Protein 4IOB (pdb70)

Sequence (161 aa):
LTSLPNRAFFEGRLSRALRDANEHREQLAVLFIDSDRFKEINDRLGHAAGDTVLVNIAMRIRGQLRESDLVARLGGDDEFAVLLAPLASGADALRIADNIIASMQAPIRLSDGSTVSTSLTIGIALYPEHADTPAALLHDADMAMYIAKRQARGSRRLAELN

Solvent-accessible surface area: 8697 Å² total; per-residue (Å²): 192,21,99,37,46,86,116,69,94,3,72,23,93,0,44,140,22,14,168,92,6,86,135,134,200,68,51,0,0,0,0,11,0,17,1,6,141,35,145,58,17,19,104,195,86,27,136,80,13,0,82,40,0,10,70,49,0,5,131,55,0,98,64,72,22,172,164,59,16,11,6,0,69,19,34,45,15,56,0,0,0,5,0,20,87,11,88,43,17,69,57,0,44,147,17,0,56,42,0,34,59,29,3,152,55,70,2,208,22,111,121,68,46,90,14,85,15,45,0,0,0,0,0,0,7,16,69,124,47,5,102,65,37,72,39,0,30,108,31,0,57,63,0,9,115,24,2,50,170,135,50,153,20,34,92,46,54,6,98,155,112

Secondary structure (DSSP, 8-state):
------HHHHHHHHHHHHHHHHHTT-EEEEEEEEETTHHHHHHHH-HHHHHHHHHHHHHHHHTTS-TTSEEEEEETTEEEEEEEEES-HHHHHHHHHHHHHHTTSPEE-TTS-EE---EEEEEEEETTT-SSHHHHHHHHHHHHHHHHHH-SS-EEE----

Foldseek 3Di:
DLPFAEPVVVLVCQQVLLVVCVVPVFKKKKKKKAKAPLVVCCVVPNVVQSVLVQNVLQCLLVVLDDPVKGWYAHDDRMIMIIGPGDRDVVVVQVSLVSSQVSLQDWRQTPVRDTHRIAMQMFMFMPPVQHSHSVRSVVQRVVQSVVCSVVDTNDYGYGDDD

Nearest PDB structures (foldseek):
  4iob-assembly1_A  TM=1.006E+00  e=1.030E-36  Pseudomonas aeruginosa PAO1
  7a7e-assembly1_A  TM=9.948E-01  e=1.402E-30  Pseudomonas aeruginosa PAO1
  6d9m-assembly1_A  TM=9.410E-01  e=6.363E-15  Tequatrovirus T4
  4yme-assembly1_A  TM=9.395E-01  e=5.562E-15  Caulobacter vibrioides CB15
  6zxc-assembly2_D  TM=9.030E-01  e=3.197E-14  Leptospira biflexa serovar Patoc strain 'Patoc 1 (Paris)'

Organism: Pseudomonas aeruginosa (strain ATCC 15692 / DSM 22644 / CIP 104116 / JCM 14847 / LMG 12228 / 1C / PRS 101 / PAO1) (NCBI:txid208964)

Structure (mmCIF, N/CA/C/O backbone):
data_4IOB
#
_entry.id   4IOB
#
_cell.length_a   70.351
_cell.length_b   70.351
_cell.length_c   106.866
_cell.angle_alpha   90.00
_cell.angle_beta   90.00
_cell.angle_gamma   120.00
#
_symmetry.space_group_name_H-M   'P 65 2 2'
#
loop_
_entity.id
_entity.type
_entity.pdbx_description
1 polymer 'Diguanylate cyclase TpbB'
2 non-polymer 'TERTIARY-BUTYL ALCOHOL'
3 non-polymer GLYCEROL
#
loop_
_atom_site.group_PDB
_atom_site.id
_atom_site.type_symbol
_atom_site.label_atom_id
_atom_site.label_alt_id
_atom_site.label_comp_id
_atom_site.label_asym_id
_atom_site.label_entity_id
_atom_site.label_seq_id
_atom_site.pdbx_PDB_ins_code
_atom_site.Cartn_x
_atom_site.Cartn_y
_atom_site.Cartn_z
_atom_site.occupancy
_atom_site.B_iso_or_equiv
_atom_site.auth_seq_id
_atom_site.auth_comp_id
_atom_site.auth_asym_id
_atom_site.auth_atom_id
_atom_site.pdbx_PDB_model_num
ATOM 1 N N . LEU A 1 1 ? -2.968 -37.894 -0.930 1.00 68.33 254 LEU A N 1
ATOM 2 C CA . LEU A 1 1 ? -4.069 -36.890 -0.883 1.00 65.97 254 LEU A CA 1
ATOM 3 C C . LEU A 1 1 ? -4.627 -36.782 0.533 1.00 66.98 254 LEU A C 1
ATOM 4 O O . LEU A 1 1 ? -4.812 -37.791 1.214 1.00 66.10 254 LEU A O 1
ATOM 9 N N . THR A 1 2 ? -4.889 -35.554 0.972 1.00 65.54 255 THR A N 1
ATOM 10 C CA . THR A 1 2 ? -5.417 -35.315 2.311 1.00 64.28 255 THR A CA 1
ATOM 11 C C . THR A 1 2 ? -6.941 -35.402 2.335 1.00 60.83 255 THR A C 1
ATOM 12 O O . THR A 1 2 ? -7.554 -35.417 3.403 1.00 58.84 255 THR A O 1
ATOM 16 N N . SER A 1 3 ? -7.544 -35.457 1.152 1.00 58.27 256 SER A N 1
ATOM 17 C CA . SER A 1 3 ? -8.995 -35.561 1.027 1.00 55.45 256 SER A CA 1
ATOM 18 C C . SER A 1 3 ? -9.690 -34.248 1.375 1.00 54.61 256 SER A C 1
ATOM 19 O O . SER A 1 3 ? -10.913 -34.199 1.507 1.00 57.41 256 SER A O 1
ATOM 22 N N . LEU A 1 4 ? -8.905 -33.186 1.523 1.00 50.44 257 LEU A N 1
ATOM 23 C CA . LEU A 1 4 ? -9.451 -31.867 1.815 1.00 47.29 257 LEU A CA 1
ATOM 24 C C . LEU A 1 4 ? -9.716 -31.098 0.527 1.00 46.17 257 LEU A C 1
ATOM 25 O O . LEU A 1 4 ? -9.003 -31.270 -0.461 1.00 45.75 257 LEU A O 1
ATOM 30 N N . PRO A 1 5 ? -10.750 -30.245 0.534 1.00 43.92 258 PRO A N 1
ATOM 31 C CA . PRO A 1 5 ? -11.055 -29.418 -0.626 1.00 44.21 258 PRO A CA 1
ATOM 32 C C . PRO A 1 5 ? -9.823 -28.639 -1.074 1.00 44.85 258 PRO A C 1
ATOM 33 O O . PRO A 1 5 ? -8.973 -28.299 -0.252 1.00 43.99 258 PRO A O 1
ATOM 37 N N . ASN A 1 6 ? -9.732 -28.363 -2.370 1.00 46.91 259 ASN A N 1
ATOM 38 C CA . ASN A 1 6 ? -8.581 -27.661 -2.926 1.00 47.94 259 ASN A CA 1
ATOM 39 C C . ASN A 1 6 ? -8.753 -26.145 -2.916 1.00 48.16 259 ASN A C 1
ATOM 40 O O . ASN A 1 6 ? -9.727 -25.623 -2.374 1.00 48.83 259 ASN A O 1
ATOM 45 N N . ARG A 1 7 ? -7.800 -25.445 -3.524 1.00 48.09 260 ARG A N 1
ATOM 46 C CA . ARG A 1 7 ? -7.835 -23.987 -3.586 1.00 47.55 260 ARG A CA 1
ATOM 47 C C . ARG A 1 7 ? -9.082 -23.489 -4.310 1.00 47.69 260 ARG A C 1
ATOM 48 O O . ARG A 1 7 ? -9.832 -22.668 -3.782 1.00 46.21 260 ARG A O 1
ATOM 56 N N . ALA A 1 8 ? -9.294 -23.989 -5.524 1.00 48.17 261 ALA A N 1
ATOM 57 C CA . ALA A 1 8 ? -10.441 -23.584 -6.331 1.00 47.88 261 ALA A CA 1
ATOM 58 C C . ALA A 1 8 ? -11.727 -23.606 -5.513 1.00 47.40 261 ALA A C 1
ATOM 59 O O . ALA A 1 8 ? -12.452 -22.613 -5.450 1.00 48.92 261 ALA A O 1
ATOM 61 N N . PHE A 1 9 ? -12.004 -24.745 -4.888 1.00 45.17 262 PHE A N 1
ATOM 62 C CA . PHE A 1 9 ? -13.195 -24.895 -4.064 1.00 43.61 262 PHE A CA 1
ATOM 63 C C . PHE A 1 9 ? -13.243 -23.830 -2.975 1.00 43.97 262 PHE A C 1
ATOM 64 O O . PHE A 1 9 ? -14.290 -23.233 -2.721 1.00 44.85 262 PHE A O 1
ATOM 72 N N . PHE A 1 10 ? -12.102 -23.594 -2.335 1.00 42.82 263 PHE A N 1
ATOM 73 C CA . PHE A 1 10 ? -12.018 -22.624 -1.250 1.00 42.62 263 PHE A CA 1
ATOM 74 C C . PHE A 1 10 ? -12.397 -21.222 -1.716 1.00 43.24 263 PHE A C 1
ATOM 75 O O . PHE A 1 10 ? -13.135 -20.511 -1.034 1.00 45.24 263 PHE A O 1
ATOM 83 N N . GLU A 1 11 ? -11.888 -20.829 -2.879 1.00 44.57 264 GLU A N 1
ATOM 84 C CA . GLU A 1 11 ? -12.163 -19.504 -3.424 1.00 44.33 264 GLU A CA 1
ATOM 85 C C . GLU A 1 11 ? -13.654 -19.304 -3.676 1.00 43.71 264 GLU A C 1
ATOM 86 O O . GLU A 1 11 ? -14.171 -18.195 -3.546 1.00 43.00 264 GLU A O 1
ATOM 92 N N . GLY A 1 12 ? -14.339 -20.384 -4.037 1.00 44.15 265 GLY A N 1
ATOM 93 C CA . GLY A 1 12 ? -15.779 -20.334 -4.268 1.00 42.66 265 GLY A CA 1
ATOM 94 C C . GLY A 1 12 ? -16.542 -20.050 -2.989 1.00 40.78 265 GLY A C 1
ATOM 95 O O . GLY A 1 12 ? -17.307 -19.090 -2.911 1.00 41.72 265 GLY A O 1
ATOM 96 N N . ARG A 1 13 ? -16.329 -20.892 -1.983 1.00 40.72 266 ARG A N 1
ATOM 97 C CA . ARG A 1 13 ? -16.965 -20.718 -0.683 1.00 41.83 266 ARG A CA 1
ATOM 98 C C . ARG A 1 13 ? -16.745 -19.305 -0.152 1.00 41.76 266 ARG A C 1
ATOM 99 O O . ARG A 1 13 ? -17.620 -18.731 0.496 1.00 41.41 266 ARG A O 1
ATOM 107 N N . LEU A 1 14 ? -15.570 -18.752 -0.433 1.00 42.44 267 LEU A N 1
ATOM 108 C CA . LEU A 1 14 ? -15.214 -17.418 0.035 1.00 41.95 267 LEU A CA 1
ATOM 109 C C . LEU A 1 14 ? -16.110 -16.352 -0.588 1.00 43.08 267 LEU A C 1
ATOM 110 O O . LEU A 1 14 ? -16.686 -15.524 0.117 1.00 45.33 267 LEU A O 1
ATOM 115 N N . SER A 1 15 ? -16.223 -16.378 -1.912 1.00 43.67 268 SER A N 1
ATOM 116 C CA . SER A 1 15 ? -17.049 -15.414 -2.629 1.00 43.87 268 SER A CA 1
ATOM 117 C C . SER A 1 15 ? -18.460 -15.358 -2.054 1.00 44.25 268 SER A C 1
ATOM 118 O O . SER A 1 15 ? -18.968 -14.285 -1.731 1.00 45.76 268 SER A O 1
ATOM 121 N N . ARG A 1 16 ? -19.085 -16.524 -1.931 1.00 43.12 269 ARG A N 1
ATOM 122 C CA . ARG A 1 16 ? -20.450 -16.621 -1.427 1.00 42.87 269 ARG A CA 1
ATOM 123 C C . ARG A 1 16 ? -20.550 -16.263 0.053 1.00 44.61 269 ARG A C 1
ATOM 124 O O . ARG A 1 16 ? -21.506 -15.615 0.478 1.00 46.88 269 ARG A O 1
ATOM 132 N N . ALA A 1 17 ? -19.561 -16.685 0.834 1.00 44.68 270 ALA A N 1
ATOM 133 C CA . ALA A 1 17 ? -19.517 -16.346 2.251 1.00 43.13 270 ALA A CA 1
ATOM 134 C C . ALA A 1 17 ? -19.365 -14.839 2.423 1.00 43.33 270 ALA A C 1
ATOM 135 O O . ALA A 1 17 ? -19.917 -14.249 3.352 1.00 41.71 270 ALA A O 1
ATOM 137 N N . LEU A 1 18 ? -18.612 -14.224 1.517 1.00 44.45 271 LEU A N 1
ATOM 138 C CA . LEU A 1 18 ? -18.385 -12.786 1.556 1.00 47.43 271 LEU A CA 1
ATOM 139 C C . LEU A 1 18 ? -19.690 -12.041 1.288 1.00 51.55 271 LEU A C 1
ATOM 140 O O . LEU A 1 18 ? -20.005 -11.058 1.960 1.00 53.41 271 LEU A O 1
ATOM 145 N N . ARG A 1 19 ? -20.444 -12.517 0.301 1.00 53.86 272 ARG A N 1
ATOM 146 C CA . ARG A 1 19 ? -21.762 -11.969 0.007 1.00 55.30 272 ARG A CA 1
ATOM 147 C C . ARG A 1 19 ? -22.666 -12.075 1.227 1.00 54.93 272 ARG A C 1
ATOM 148 O O . ARG A 1 19 ? -23.127 -11.067 1.763 1.00 57.38 272 ARG A O 1
ATOM 156 N N . ASP A 1 20 ? -22.918 -13.306 1.660 1.00 53.83 273 ASP A N 1
ATOM 157 C CA . ASP A 1 20 ? -23.730 -13.551 2.843 1.00 52.76 273 ASP A CA 1
ATOM 158 C C . ASP A 1 20 ? -23.380 -12.560 3.948 1.00 56.12 273 ASP A C 1
ATOM 159 O O . ASP A 1 20 ? -24.264 -11.960 4.561 1.00 58.01 273 ASP A O 1
ATOM 164 N N . ALA A 1 21 ? -22.085 -12.391 4.193 1.00 60.41 274 ALA A N 1
ATOM 165 C CA . ALA A 1 21 ? -21.609 -11.490 5.237 1.00 63.05 274 ALA A CA 1
ATOM 166 C C . ALA A 1 21 ? -22.040 -10.050 4.977 1.00 65.81 274 ALA A C 1
ATOM 167 O O . ALA A 1 21 ? -22.559 -9.379 5.868 1.00 67.79 274 ALA A O 1
ATOM 169 N N . ASN A 1 22 ? -21.820 -9.580 3.753 1.00 67.80 275 ASN A N 1
ATOM 170 C CA . ASN A 1 22 ? -22.190 -8.219 3.383 1.00 70.42 275 ASN A CA 1
ATOM 171 C C . ASN A 1 22 ? -23.700 -8.011 3.409 1.00 72.75 275 ASN A C 1
ATOM 172 O O . ASN A 1 22 ? -24.194 -7.058 4.013 1.00 74.87 275 ASN A O 1
ATOM 177 N N . GLU A 1 23 ? -24.429 -8.907 2.752 1.00 75.09 276 GLU A N 1
ATOM 178 C CA . GLU A 1 23 ? -25.883 -8.831 2.724 1.00 78.45 276 GLU A CA 1
ATOM 179 C C . GLU A 1 23 ? -26.404 -8.623 4.141 1.00 79.73 276 GLU A C 1
ATOM 180 O O . GLU A 1 23 ? -26.923 -7.558 4.475 1.00 83.36 276 GLU A O 1
ATOM 186 N N . HIS A 1 24 ? -26.257 -9.651 4.969 1.00 78.20 277 HIS A N 1
ATOM 187 C CA . HIS A 1 24 ? -26.586 -9.556 6.382 1.00 78.53 277 HIS A CA 1
ATOM 188 C C . HIS A 1 24 ? -25.364 -9.064 7.099 1.00 78.92 277 HIS A C 1
ATOM 189 O O . HIS A 1 24 ? -24.248 -9.471 6.775 1.00 84.65 277 HIS A O 1
ATOM 196 N N . ARG A 1 25 ? -25.547 -8.179 8.073 1.00 77.39 278 ARG A N 1
ATOM 197 C CA . ARG A 1 25 ? -24.409 -7.610 8.791 1.00 76.78 278 ARG A CA 1
ATOM 198 C C . ARG A 1 25 ? -23.658 -8.658 9.605 1.00 76.19 278 ARG A C 1
ATOM 199 O O . ARG A 1 25 ? -24.077 -9.028 10.702 1.00 80.51 278 ARG A O 1
ATOM 207 N N . GLU A 1 26 ? -22.543 -9.129 9.055 1.00 70.03 279 GLU A N 1
ATOM 208 C CA . GLU A 1 26 ? -21.760 -10.186 9.680 1.00 63.64 279 GLU A CA 1
ATOM 209 C C . GLU A 1 26 ? -20.281 -10.004 9.357 1.00 56.90 279 GLU A C 1
ATOM 210 O O . GLU A 1 26 ? -19.916 -9.170 8.528 1.00 53.17 279 GLU A O 1
ATOM 216 N N . GLN A 1 27 ? -19.432 -10.790 10.011 1.00 52.34 280 GLN A N 1
ATOM 217 C CA . GLN A 1 27 ? -18.001 -10.757 9.738 1.00 50.39 280 GLN A CA 1
ATOM 218 C C . GLN A 1 27 ? -17.474 -12.142 9.386 1.00 48.93 280 GLN A C 1
ATOM 219 O O . GLN A 1 27 ? -17.978 -13.153 9.876 1.00 49.94 280 GLN A O 1
ATOM 225 N N . LEU A 1 28 ? -16.461 -12.182 8.528 1.00 45.12 281 LEU A N 1
ATOM 226 C CA . LEU A 1 28 ? -15.816 -13.437 8.168 1.00 41.69 281 LEU A CA 1
ATOM 227 C C . LEU A 1 28 ? -14.305 -13.259 8.164 1.00 39.01 281 LEU A C 1
ATOM 228 O O . LEU A 1 28 ? -13.802 -12.154 7.960 1.00 39.39 281 LEU A O 1
ATOM 233 N N . ALA A 1 29 ? -13.583 -14.349 8.396 1.00 35.92 282 ALA A N 1
ATOM 234 C CA . ALA A 1 29 ? -12.131 -14.295 8.450 1.00 34.49 282 ALA A CA 1
ATOM 235 C C . ALA A 1 29 ? -11.493 -15.373 7.584 1.00 34.05 282 ALA A C 1
ATOM 236 O O . ALA A 1 29 ? -12.053 -16.454 7.398 1.00 35.63 282 ALA A O 1
ATOM 238 N N . VAL A 1 30 ? -10.318 -15.062 7.050 1.00 31.87 283 VAL A N 1
ATOM 239 C CA . VAL A 1 30 ? -9.527 -16.031 6.313 1.00 31.15 283 VAL A CA 1
ATOM 240 C C . VAL A 1 30 ? -8.203 -16.235 7.033 1.00 30.82 283 VAL A C 1
ATOM 241 O O . VAL A 1 30 ? -7.441 -15.287 7.234 1.00 31.42 283 VAL A O 1
ATOM 245 N N . LEU A 1 31 ? -7.941 -17.474 7.433 1.00 30.07 284 LEU A N 1
ATOM 246 C CA . LEU A 1 31 ? -6.698 -17.816 8.107 1.00 30.45 284 LEU A CA 1
ATOM 247 C C . LEU A 1 31 ? -5.797 -18.621 7.183 1.00 30.25 284 LEU A C 1
ATOM 248 O O . LEU A 1 31 ? -6.249 -19.545 6.508 1.00 31.90 284 LEU A O 1
ATOM 253 N N . PHE A 1 32 ? -4.520 -18.261 7.161 1.00 29.31 285 PHE A N 1
ATOM 254 C CA . PHE A 1 32 ? -3.512 -18.999 6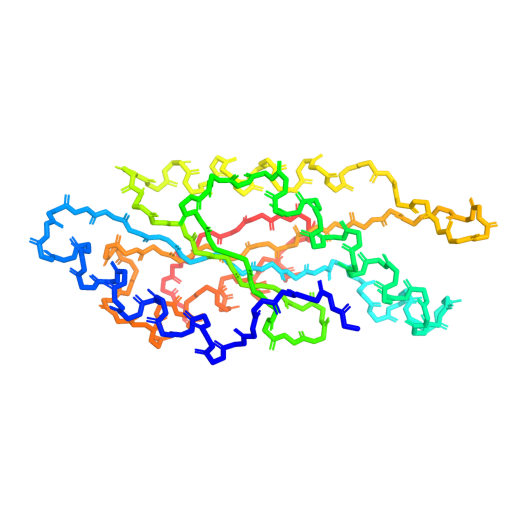.415 1.00 29.34 285 PHE A CA 1
ATOM 255 C C . PHE A 1 32 ? -2.595 -19.725 7.382 1.00 30.82 285 PHE A C 1
ATOM 256 O O . PHE A 1 32 ? -2.043 -19.112 8.296 1.00 30.01 285 PHE A O 1
ATOM 264 N N . ILE A 1 33 ? -2.415 -21.023 7.177 1.00 31.92 286 ILE A N 1
ATOM 265 C CA . ILE A 1 33 ? -1.572 -21.805 8.069 1.00 33.51 286 ILE A CA 1
ATOM 266 C C . ILE A 1 33 ? -0.380 -22.394 7.322 1.00 34.05 286 ILE A C 1
ATOM 267 O O . ILE A 1 33 ? -0.547 -23.088 6.320 1.00 34.06 286 ILE A O 1
ATOM 272 N N . ASP A 1 34 ? 0.824 -22.107 7.805 1.00 36.62 287 ASP A N 1
ATOM 273 C CA . ASP A 1 34 ? 2.027 -22.674 7.211 1.00 40.18 287 ASP A CA 1
ATOM 274 C C . ASP A 1 34 ? 2.761 -23.531 8.233 1.00 41.67 287 ASP A C 1
ATOM 275 O O . ASP A 1 34 ? 3.231 -23.026 9.253 1.00 41.96 287 ASP A O 1
ATOM 280 N N . SER A 1 35 ? 2.851 -24.829 7.966 1.00 44.76 288 SER A N 1
ATOM 281 C CA . SER A 1 35 ? 3.600 -25.720 8.841 1.00 48.48 288 SER A CA 1
ATOM 282 C C . SER A 1 35 ? 5.027 -25.206 8.990 1.00 51.33 288 SER A C 1
ATOM 283 O O . SER A 1 35 ? 5.683 -24.879 8.001 1.00 52.74 288 SER A O 1
ATOM 286 N N . ASP A 1 36 ? 5.503 -25.134 10.228 1.00 54.12 289 ASP A N 1
ATOM 287 C CA . ASP A 1 36 ? 6.838 -24.612 10.504 1.00 56.87 289 ASP A CA 1
ATOM 288 C C . ASP A 1 36 ? 7.941 -25.587 10.100 1.00 59.75 289 ASP A C 1
ATOM 289 O O . ASP A 1 36 ? 7.835 -26.792 10.332 1.00 56.99 289 ASP A O 1
ATOM 294 N N . ARG A 1 37 ? 9.000 -25.054 9.496 1.00 61.29 290 ARG A N 1
ATOM 295 C CA . ARG A 1 37 ? 10.172 -25.853 9.146 1.00 62.26 290 ARG A CA 1
ATOM 296 C C . ARG A 1 37 ? 9.788 -27.127 8.400 1.00 61.06 290 ARG A C 1
ATOM 297 O O . ARG A 1 37 ? 10.199 -28.223 8.783 1.00 60.56 290 ARG A O 1
ATOM 305 N N . PHE A 1 38 ? 9.005 -26.984 7.338 1.00 59.25 291 PHE A N 1
ATOM 306 C CA . PHE A 1 38 ? 8.548 -28.138 6.573 1.00 57.05 291 PHE A CA 1
ATOM 307 C C . PHE A 1 38 ? 9.663 -28.737 5.718 1.00 58.26 291 PHE A C 1
ATOM 308 O O . PHE A 1 38 ? 9.822 -29.956 5.657 1.00 55.25 291 PHE A O 1
ATOM 316 N N . LYS A 1 39 ? 10.434 -27.873 5.065 1.00 61.46 292 LYS A N 1
ATOM 317 C CA . LYS A 1 39 ? 11.506 -28.318 4.179 1.00 61.51 292 LYS A CA 1
ATOM 318 C C . LYS A 1 39 ? 12.527 -29.195 4.900 1.00 60.41 292 LYS A C 1
ATOM 319 O O . LYS A 1 39 ? 12.869 -30.279 4.428 1.00 60.07 292 LYS A O 1
ATOM 325 N N . GLU A 1 40 ? 13.017 -28.718 6.041 1.00 60.18 293 GLU A N 1
ATOM 326 C CA . GLU A 1 40 ? 14.006 -29.462 6.813 1.00 61.65 293 GLU A CA 1
ATOM 327 C C . GLU A 1 40 ? 13.510 -30.868 7.134 1.00 63.05 293 GLU A C 1
ATOM 328 O O . GLU A 1 40 ? 14.272 -31.833 7.080 1.00 67.72 293 GLU A O 1
ATOM 334 N N . ILE A 1 41 ? 12.228 -30.975 7.469 1.00 62.69 294 ILE A N 1
ATOM 335 C CA . ILE A 1 41 ? 11.627 -32.265 7.788 1.00 62.24 294 ILE A CA 1
ATOM 336 C C . ILE A 1 41 ? 11.706 -33.210 6.594 1.00 61.39 294 ILE A C 1
ATOM 337 O O . ILE A 1 41 ? 12.035 -34.387 6.742 1.00 60.93 294 ILE A O 1
ATOM 342 N N . ASN A 1 42 ? 11.401 -32.687 5.410 1.00 59.84 295 ASN A N 1
ATOM 343 C CA . ASN A 1 42 ? 11.479 -33.472 4.184 1.00 60.58 295 ASN A CA 1
ATOM 344 C C . ASN A 1 42 ? 12.893 -33.976 3.919 1.00 62.21 295 ASN A C 1
ATOM 345 O O . ASN A 1 42 ? 13.107 -35.170 3.705 1.00 63.29 295 ASN A O 1
ATOM 350 N N . ASP A 1 43 ? 13.854 -33.059 3.935 1.00 61.23 296 ASP A N 1
ATOM 351 C CA . ASP A 1 43 ? 15.251 -33.405 3.703 1.00 59.41 296 ASP A CA 1
ATOM 352 C C . ASP A 1 43 ? 15.732 -34.485 4.666 1.00 59.76 296 ASP A C 1
ATOM 353 O O . ASP A 1 43 ? 16.349 -35.468 4.256 1.00 62.94 296 ASP A O 1
ATOM 358 N N . ARG A 1 44 ? 15.441 -34.297 5.949 1.00 57.51 297 ARG A N 1
ATOM 359 C CA . ARG A 1 44 ? 15.945 -35.186 6.990 1.00 56.92 297 ARG A CA 1
ATOM 360 C C . ARG A 1 44 ? 15.157 -36.489 7.098 1.00 58.45 297 ARG A C 1
ATOM 361 O O . ARG A 1 44 ? 15.717 -37.531 7.439 1.00 60.40 297 ARG A O 1
ATOM 369 N N . LEU A 1 45 ? 13.862 -36.432 6.807 1.00 58.25 298 LEU A N 1
ATOM 370 C CA . LEU A 1 45 ? 12.999 -37.597 6.970 1.00 53.98 298 LEU A CA 1
ATOM 371 C C . LEU A 1 45 ? 12.416 -38.086 5.648 1.00 52.49 298 LEU A C 1
ATOM 372 O O . LEU A 1 45 ? 11.947 -39.219 5.551 1.00 53.75 298 LEU A O 1
ATOM 377 N N . GLY A 1 46 ? 12.446 -37.229 4.634 1.00 51.38 299 GLY A N 1
ATOM 378 C CA . GLY A 1 46 ? 11.906 -37.580 3.326 1.00 53.29 299 GLY A CA 1
ATOM 379 C C . GLY A 1 46 ? 10.486 -37.084 3.137 1.00 53.48 299 GLY A C 1
ATOM 380 O O . GLY A 1 46 ? 9.828 -36.675 4.094 1.00 54.60 299 GLY A O 1
ATOM 381 N N . HIS A 1 47 ? 10.011 -37.124 1.897 1.00 53.12 300 HIS A N 1
ATOM 382 C CA . HIS A 1 47 ? 8.677 -36.632 1.569 1.00 53.40 300 HIS A CA 1
ATOM 383 C C . HIS A 1 47 ? 7.591 -37.509 2.122 1.00 52.25 300 HIS A C 1
ATOM 384 O O . HIS A 1 47 ? 6.510 -37.028 2.464 1.00 52.58 300 HIS A O 1
ATOM 391 N N . ALA A 1 48 ? 7.864 -38.806 2.216 1.00 51.29 301 ALA A N 1
ATOM 392 C CA . ALA A 1 48 ? 6.900 -39.748 2.773 1.00 48.93 301 ALA A CA 1
ATOM 393 C C . ALA A 1 48 ? 6.480 -39.319 4.175 1.00 48.59 301 ALA A C 1
ATOM 394 O O . ALA A 1 48 ? 5.299 -39.360 4.521 1.00 47.45 301 ALA A O 1
ATOM 396 N N . ALA A 1 49 ? 7.457 -38.908 4.977 1.00 47.96 302 ALA A N 1
ATOM 397 C CA . ALA A 1 49 ? 7.194 -38.446 6.333 1.00 45.36 302 ALA A CA 1
ATOM 398 C C . ALA A 1 49 ? 6.471 -37.106 6.309 1.00 44.27 302 ALA A C 1
ATOM 399 O O . ALA A 1 49 ? 5.583 -36.853 7.123 1.00 46.84 302 ALA A O 1
ATOM 401 N N . GLY A 1 50 ? 6.858 -36.248 5.371 1.00 42.45 303 GLY A N 1
ATOM 402 C CA . GLY A 1 50 ? 6.219 -34.947 5.217 1.00 41.26 303 GLY A CA 1
ATOM 403 C C . GLY A 1 50 ? 4.721 -35.086 5.034 1.00 40.49 303 GLY A C 1
ATOM 404 O O . GLY A 1 50 ? 3.940 -34.350 5.637 1.00 40.35 303 GLY A O 1
ATOM 405 N N . ASP A 1 51 ? 4.320 -36.038 4.197 1.00 38.20 304 ASP A N 1
ATOM 406 C CA . ASP A 1 51 ? 2.908 -36.305 3.961 1.00 38.21 304 ASP A CA 1
ATOM 407 C C . ASP A 1 51 ? 2.209 -36.694 5.258 1.00 36.79 304 ASP A C 1
ATOM 408 O O . ASP A 1 51 ? 1.220 -36.074 5.650 1.00 36.93 304 ASP A O 1
ATOM 413 N N . THR A 1 52 ? 2.729 -37.722 5.921 1.00 33.26 305 THR A N 1
ATOM 414 C CA . THR A 1 52 ? 2.159 -38.176 7.181 1.00 32.80 305 THR A CA 1
ATOM 415 C C . THR A 1 52 ? 1.928 -36.997 8.120 1.00 33.83 305 THR A C 1
ATOM 416 O O . THR A 1 52 ? 0.960 -36.976 8.879 1.00 36.12 305 THR A O 1
ATOM 420 N N . VAL A 1 53 ? 2.822 -36.015 8.060 1.00 32.96 306 VAL A N 1
ATOM 421 C CA . VAL A 1 53 ? 2.701 -34.824 8.892 1.00 33.71 306 VAL A CA 1
ATOM 422 C C . VAL A 1 53 ? 1.562 -33.932 8.410 1.00 34.50 306 VAL A C 1
ATOM 423 O O . VAL A 1 53 ? 0.762 -33.448 9.210 1.00 36.97 306 VAL A O 1
ATOM 427 N N . LEU A 1 54 ? 1.492 -33.718 7.099 1.00 32.67 307 LEU A N 1
ATOM 428 C CA . LEU A 1 54 ? 0.416 -32.925 6.516 1.00 31.80 307 LEU A CA 1
ATOM 429 C C . LEU A 1 54 ? -0.942 -33.514 6.878 1.00 31.00 307 LEU A C 1
ATOM 430 O O . LEU A 1 54 ? -1.831 -32.805 7.349 1.00 30.43 307 LEU A O 1
ATOM 435 N N . VAL A 1 55 ? -1.095 -34.815 6.656 1.00 31.16 308 VAL A N 1
ATOM 436 C CA . VAL A 1 55 ? -2.332 -35.507 6.991 1.00 31.35 308 VAL A CA 1
ATOM 437 C C . VAL A 1 55 ? -2.709 -35.240 8.443 1.00 31.19 308 VAL A C 1
ATOM 438 O O . VAL A 1 55 ? -3.823 -34.804 8.736 1.00 30.35 308 VAL A O 1
ATOM 442 N N . ASN A 1 56 ? -1.773 -35.502 9.349 1.00 31.35 309 ASN A N 1
ATOM 443 C CA . ASN A 1 56 ? -1.999 -35.267 10.771 1.00 31.39 309 ASN A CA 1
ATOM 444 C C . ASN A 1 56 ? -2.382 -33.819 11.059 1.00 30.67 309 ASN A C 1
ATOM 445 O O . ASN A 1 56 ? -3.284 -33.553 11.855 1.00 29.90 309 ASN A O 1
ATOM 450 N N . ILE A 1 57 ? -1.695 -32.887 10.406 1.00 29.68 310 ILE A N 1
ATOM 451 C CA . ILE A 1 57 ? -1.993 -31.469 10.562 1.00 29.47 310 ILE A CA 1
ATOM 452 C C . ILE A 1 57 ? -3.406 -31.154 10.082 1.00 29.95 310 ILE A C 1
ATOM 453 O O . ILE A 1 57 ? -4.115 -30.354 10.691 1.00 29.61 310 ILE A O 1
ATOM 458 N N . ALA A 1 58 ? -3.807 -31.789 8.985 1.00 30.66 311 ALA A N 1
ATOM 459 C CA . ALA A 1 58 ? -5.141 -31.591 8.430 1.00 31.15 311 ALA A CA 1
ATOM 460 C C . ALA A 1 58 ? -6.217 -31.952 9.448 1.00 31.77 311 ALA A C 1
ATOM 461 O O . ALA A 1 58 ? -7.194 -31.222 9.617 1.00 31.66 311 ALA A O 1
ATOM 463 N N . MET A 1 59 ? -6.031 -33.080 10.125 1.00 33.37 312 MET A N 1
ATOM 464 C CA . MET A 1 59 ? -6.979 -33.528 11.138 1.00 35.05 312 MET A CA 1
ATOM 465 C C . MET A 1 59 ? -6.979 -32.597 12.345 1.00 35.50 312 MET A C 1
ATOM 466 O O . MET A 1 59 ? -8.033 -32.272 12.889 1.00 36.11 312 MET A O 1
ATOM 471 N N . ARG A 1 60 ? -5.791 -32.168 12.758 1.00 35.16 313 ARG A N 1
ATOM 472 C CA . ARG A 1 60 ? -5.662 -31.292 13.917 1.00 35.81 313 ARG A CA 1
ATOM 473 C C . ARG A 1 60 ? -6.299 -29.929 13.670 1.00 36.87 313 ARG A C 1
ATOM 474 O O . ARG A 1 60 ? -6.754 -29.269 14.604 1.00 37.24 313 ARG A O 1
ATOM 482 N N . ILE A 1 61 ? -6.330 -29.510 12.409 1.00 37.13 314 ILE A N 1
ATOM 483 C CA . ILE A 1 61 ? -6.972 -28.254 12.045 1.00 37.86 314 ILE A CA 1
ATOM 484 C C . ILE A 1 61 ? -8.488 -28.421 12.022 1.00 39.00 314 ILE A C 1
ATOM 485 O O . ILE A 1 61 ? -9.220 -27.625 12.609 1.00 39.23 314 ILE A O 1
ATOM 490 N N . ARG A 1 62 ? -8.950 -29.467 11.345 1.00 39.36 315 ARG A N 1
ATOM 491 C CA . ARG A 1 62 ? -10.377 -29.740 11.231 1.00 40.39 315 ARG A CA 1
ATOM 492 C C . ARG A 1 62 ? -11.010 -29.997 12.594 1.00 41.27 315 ARG A C 1
ATOM 493 O O . ARG A 1 62 ? -12.123 -29.546 12.866 1.00 43.00 315 ARG A O 1
ATOM 501 N N . GLY A 1 63 ? -10.296 -30.724 13.446 1.00 4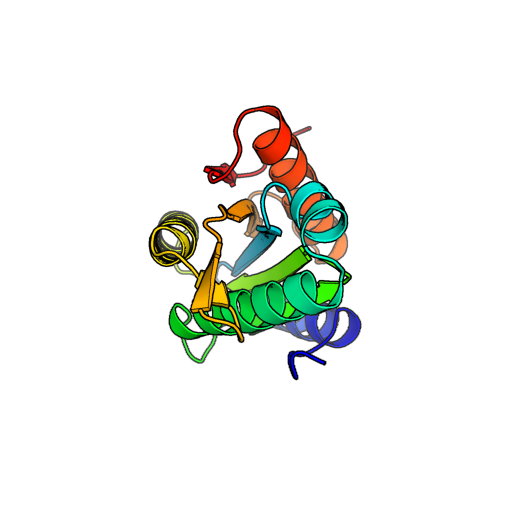1.13 316 GLY A N 1
ATOM 502 C CA . GLY A 1 63 ? -10.809 -31.077 14.764 1.00 40.63 316 GLY A CA 1
ATOM 503 C C . GLY A 1 63 ? -10.923 -29.885 15.693 1.00 41.41 316 GLY A C 1
ATOM 504 O O . GLY A 1 63 ? -11.246 -30.034 16.872 1.00 40.68 316 GLY A O 1
ATOM 505 N N . GLN A 1 64 ? -10.660 -28.697 15.160 1.00 40.45 317 GLN A N 1
ATOM 506 C CA . GLN A 1 64 ? -10.694 -27.483 15.963 1.00 39.14 317 GLN A CA 1
ATOM 507 C C . GLN A 1 64 ? -11.629 -26.453 15.341 1.00 39.51 317 GLN A C 1
ATOM 508 O O . GLN A 1 64 ? -11.625 -25.285 15.729 1.00 39.97 317 GLN A O 1
ATOM 514 N N . LEU A 1 65 ? -12.431 -26.892 14.377 1.00 40.67 318 LEU A N 1
ATOM 515 C CA . LEU A 1 65 ? -13.311 -25.988 13.645 1.00 43.57 318 LEU A CA 1
ATOM 516 C C . LEU A 1 65 ? -14.786 -26.323 13.837 1.00 47.21 318 LEU A C 1
ATOM 517 O O . LEU A 1 65 ? -15.143 -27.457 14.157 1.00 49.73 318 LEU A O 1
ATOM 522 N N . ARG A 1 66 ? -15.637 -25.323 13.635 1.0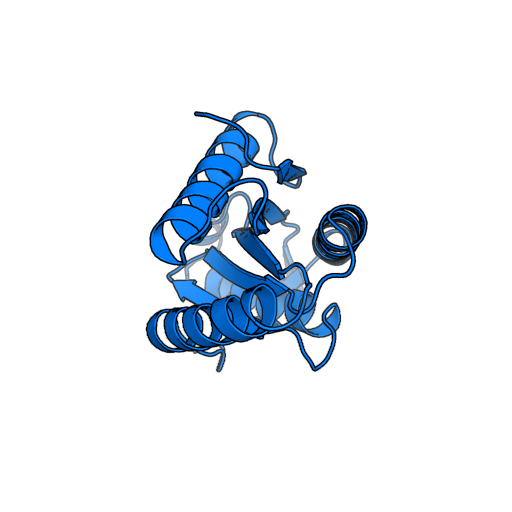0 48.41 319 ARG A N 1
ATOM 523 C CA . ARG A 1 66 ? -17.078 -25.521 13.659 1.00 49.47 319 ARG A CA 1
ATOM 524 C C . ARG A 1 66 ? -17.526 -26.061 12.307 1.00 50.16 319 ARG A C 1
ATOM 525 O O . ARG A 1 66 ? -16.981 -25.684 11.270 1.00 52.49 319 ARG A O 1
ATOM 533 N N . GLU A 1 67 ? -18.517 -26.945 12.320 1.00 50.64 320 GLU A N 1
ATOM 534 C CA . GLU A 1 67 ? -19.003 -27.561 11.090 1.00 51.00 320 GLU A CA 1
ATOM 535 C C . GLU A 1 67 ? -19.291 -26.523 10.008 1.00 47.56 320 GLU A C 1
ATOM 536 O O . GLU A 1 67 ? -19.411 -26.859 8.830 1.00 46.39 320 GLU A O 1
ATOM 542 N N . SER A 1 68 ? -19.395 -25.262 10.415 1.00 45.56 321 SER A N 1
ATOM 543 C CA . SER A 1 68 ? -19.653 -24.171 9.481 1.00 43.66 321 SER A CA 1
ATOM 544 C C . SER A 1 68 ? -18.364 -23.692 8.819 1.00 41.43 321 SER A C 1
ATOM 545 O O . SER A 1 68 ? -18.388 -23.128 7.725 1.00 39.66 321 SER A O 1
ATOM 548 N N . ASP A 1 69 ? -17.242 -23.919 9.494 1.00 40.29 322 ASP A N 1
ATOM 549 C CA . ASP A 1 69 ? -15.942 -23.489 8.996 1.00 38.63 322 ASP A CA 1
ATOM 550 C C . ASP A 1 69 ? -15.446 -24.404 7.881 1.00 38.03 322 ASP A C 1
ATOM 551 O O . ASP A 1 69 ? -15.954 -25.510 7.704 1.00 37.31 322 ASP A O 1
ATOM 556 N N . LEU A 1 70 ? -14.453 -23.937 7.131 1.00 38.43 323 LEU A N 1
ATOM 557 C CA . LEU A 1 70 ? -13.935 -24.692 5.997 1.00 37.90 323 LEU A CA 1
ATOM 558 C C . LEU A 1 70 ? -12.415 -24.816 6.044 1.00 38.51 323 LEU A C 1
ATOM 559 O O . LEU A 1 70 ? -11.712 -23.855 6.360 1.00 37.26 323 LEU A O 1
ATOM 564 N N . VAL A 1 71 ? -11.915 -26.006 5.725 1.00 38.82 324 VAL A N 1
ATOM 565 C CA . VAL A 1 71 ? -10.479 -26.252 5.675 1.00 38.37 324 VAL A CA 1
ATOM 566 C C . VAL A 1 71 ? -10.083 -26.827 4.321 1.00 39.55 324 VAL A C 1
ATOM 567 O O . VAL A 1 71 ? -10.620 -27.846 3.888 1.00 42.44 324 VAL A O 1
ATOM 571 N N . ALA A 1 72 ? -9.142 -26.167 3.654 1.00 39.76 325 ALA A N 1
ATOM 572 C CA . ALA A 1 72 ? -8.665 -26.619 2.353 1.00 40.61 325 ALA A CA 1
ATOM 573 C C . ALA A 1 72 ? -7.155 -26.451 2.247 1.00 42.32 325 ALA A C 1
ATOM 574 O O . ALA A 1 72 ? -6.570 -25.598 2.914 1.00 43.88 325 ALA A O 1
ATOM 576 N N . ARG A 1 73 ? -6.526 -27.269 1.409 1.00 43.67 326 ARG A N 1
ATOM 577 C CA . ARG A 1 73 ? -5.083 -27.189 1.218 1.00 46.37 326 ARG A CA 1
ATOM 578 C C . ARG A 1 73 ? -4.732 -26.342 0.000 1.00 45.65 326 ARG A C 1
ATOM 579 O O . ARG A 1 73 ? -5.028 -26.716 -1.135 1.00 44.54 326 ARG A O 1
ATOM 587 N N . LEU A 1 74 ? -4.104 -25.196 0.246 1.00 45.76 327 LEU A N 1
ATOM 588 C CA . LEU A 1 74 ? -3.667 -24.315 -0.830 1.00 44.56 327 LEU A CA 1
ATOM 589 C C . LEU A 1 74 ? -2.573 -24.979 -1.654 1.00 42.60 327 LEU A C 1
ATOM 590 O O . LEU A 1 74 ? -2.326 -24.599 -2.798 1.00 44.39 327 LEU A O 1
ATOM 595 N N . GLY A 1 75 ? -1.921 -25.974 -1.062 1.00 39.63 328 GLY A N 1
ATOM 596 C CA . GLY A 1 75 ? -0.857 -26.702 -1.740 1.00 39.31 328 GLY A CA 1
ATOM 597 C C . GLY A 1 75 ? 0.370 -26.893 -0.870 1.00 39.54 328 GLY A C 1
ATOM 598 O O . GLY A 1 75 ? 0.660 -26.075 0.003 1.00 40.01 328 GLY A O 1
ATOM 599 N N . GLY A 1 76 ? 1.089 -27.984 -1.108 1.00 40.27 329 GLY A N 1
ATOM 600 C CA . GLY 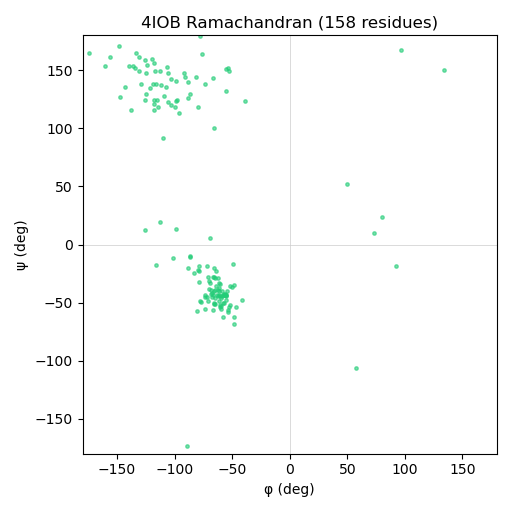A 1 76 ? 2.326 -28.262 -0.392 1.00 39.79 329 GLY A CA 1
ATOM 601 C C . GLY A 1 76 ? 2.178 -28.322 1.116 1.00 41.34 329 GLY A C 1
ATOM 602 O O . GLY A 1 76 ? 1.628 -29.279 1.659 1.00 44.85 329 GLY A O 1
ATOM 603 N N . ASP A 1 77 ? 2.667 -27.288 1.792 1.00 42.26 330 ASP A N 1
ATOM 604 C CA A ASP A 1 77 ? 2.675 -27.258 3.250 0.60 42.22 330 ASP A CA 1
ATOM 605 C CA B ASP A 1 77 ? 2.673 -27.258 3.250 0.40 41.86 330 ASP A CA 1
ATOM 606 C C . ASP A 1 77 ? 1.664 -26.262 3.813 1.00 42.31 330 ASP A C 1
ATOM 607 O O . ASP A 1 77 ? 1.512 -26.142 5.028 1.00 42.96 330 ASP A O 1
ATOM 616 N N . GLU A 1 78 ? 0.972 -25.552 2.929 1.00 41.15 331 GLU A N 1
ATOM 617 C CA . GLU A 1 78 ? 0.055 -24.500 3.362 1.00 41.19 331 GLU A CA 1
ATOM 618 C C . GLU A 1 78 ? -1.420 -24.893 3.313 1.00 39.84 331 GLU A C 1
ATOM 619 O O . GLU A 1 78 ? -1.860 -25.599 2.405 1.00 39.64 331 GLU A O 1
ATOM 625 N N . PHE A 1 79 ? -2.173 -24.423 4.303 1.00 37.74 332 PHE A N 1
ATOM 626 C CA . PHE A 1 79 ? -3.611 -24.656 4.369 1.00 35.61 332 PHE A CA 1
ATOM 627 C C . PHE A 1 79 ? -4.359 -23.330 4.453 1.00 35.97 332 PHE A C 1
ATOM 628 O O . PHE A 1 79 ? -3.814 -22.329 4.919 1.00 37.60 332 PHE A O 1
ATOM 636 N N . ALA A 1 80 ? -5.608 -23.331 4.001 1.00 35.45 333 ALA A N 1
ATOM 637 C CA . ALA A 1 80 ? -6.455 -22.146 4.080 1.00 34.46 333 ALA A CA 1
ATOM 638 C C . ALA A 1 80 ? -7.755 -22.473 4.804 1.00 34.04 333 ALA A C 1
ATOM 639 O O . ALA A 1 80 ? -8.434 -23.443 4.469 1.00 33.37 333 ALA A O 1
ATOM 641 N N . VAL A 1 81 ? -8.097 -21.659 5.797 1.00 33.58 334 VAL A N 1
ATOM 642 C CA . VAL A 1 81 ? -9.293 -21.896 6.597 1.00 33.28 334 VAL A CA 1
ATOM 643 C C . VAL A 1 81 ? -10.290 -20.748 6.483 1.00 33.63 334 VAL A C 1
ATOM 644 O O . VAL A 1 81 ? -9.909 -19.577 6.499 1.00 34.31 334 VAL A O 1
ATOM 648 N N . LEU A 1 82 ? -11.568 -21.093 6.369 1.00 33.79 335 LEU A N 1
ATOM 649 C CA . LEU A 1 82 ? -12.634 -20.099 6.320 1.00 33.71 335 LEU A CA 1
ATOM 650 C C . LEU A 1 82 ? -13.419 -20.053 7.623 1.00 32.28 335 LEU A C 1
ATOM 651 O O . LEU A 1 82 ? -13.977 -21.059 8.059 1.00 31.45 335 LEU A O 1
ATOM 656 N N . LEU A 1 83 ? -13.458 -18.877 8.241 1.00 32.83 336 LEU A N 1
ATOM 657 C CA . LEU A 1 83 ? -14.229 -18.684 9.461 1.00 34.67 336 LEU A CA 1
ATOM 658 C C . LEU A 1 83 ? -15.435 -17.789 9.198 1.00 36.94 336 LE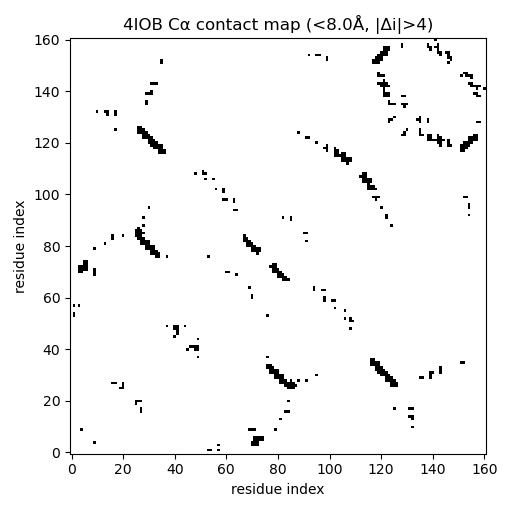U A C 1
ATOM 659 O O . LEU A 1 83 ? -15.346 -16.564 9.288 1.00 36.69 336 LEU A O 1
ATOM 664 N N . ALA A 1 84 ? -16.561 -18.412 8.866 1.00 38.86 337 ALA A N 1
ATOM 665 C CA . ALA A 1 84 ? -17.791 -17.683 8.588 1.00 41.48 337 ALA A CA 1
ATOM 666 C C . ALA A 1 84 ? -19.005 -18.445 9.105 1.00 44.85 337 ALA A C 1
ATOM 667 O O . ALA A 1 84 ? -19.107 -19.659 8.923 1.00 46.34 337 ALA A O 1
ATOM 669 N N . PRO A 1 85 ? -19.932 -17.729 9.758 1.00 47.02 338 PRO A N 1
ATOM 670 C CA . PRO A 1 85 ? -19.797 -16.301 9.994 1.00 47.06 338 PRO A CA 1
ATOM 671 C C . PRO A 1 85 ? -19.107 -16.012 11.323 1.00 46.55 338 PRO A C 1
ATOM 672 O O . PRO A 1 85 ? -19.302 -16.745 12.293 1.00 46.31 338 PRO A O 1
ATOM 676 N N . LEU A 1 86 ? -18.303 -14.954 11.359 1.00 46.38 339 LEU A N 1
ATOM 677 C CA . LEU A 1 86 ? -17.634 -14.542 12.589 1.00 44.56 339 LEU A CA 1
ATOM 678 C C . LEU A 1 86 ? -18.376 -13.394 13.262 1.00 42.98 339 LEU A C 1
ATOM 679 O O . LEU A 1 86 ? -18.877 -12.489 12.594 1.00 42.84 339 LEU A O 1
ATOM 684 N N . ALA A 1 87 ? -18.441 -13.437 14.588 1.00 42.94 340 ALA A N 1
ATOM 685 C CA . ALA A 1 87 ? -19.093 -12.387 15.359 1.00 42.19 340 ALA A CA 1
ATOM 686 C C . ALA A 1 87 ? -18.108 -11.272 15.687 1.00 41.30 340 ALA A C 1
ATOM 687 O O . ALA A 1 87 ? -18.506 -10.150 15.999 1.00 40.96 340 ALA A O 1
ATOM 689 N N . SER A 1 88 ? -16.819 -11.590 15.615 1.00 42.17 341 SER A N 1
ATOM 690 C CA . SER A 1 88 ? -15.773 -10.616 15.906 1.00 42.44 341 SER A CA 1
ATOM 691 C C . SER A 1 88 ? -14.388 -11.180 15.610 1.00 41.85 341 SER A C 1
ATOM 692 O O . SER A 1 88 ? -14.217 -12.391 15.459 1.00 42.32 341 SER A O 1
ATOM 695 N N . GLY A 1 89 ? -13.401 -10.293 15.531 1.00 39.70 342 GLY A N 1
ATOM 696 C CA . GLY A 1 89 ? -12.026 -10.696 15.268 1.00 38.41 342 GLY A CA 1
ATOM 697 C C . GLY A 1 89 ? -11.431 -11.498 16.408 1.00 38.03 342 GLY A C 1
ATOM 698 O O . GLY A 1 89 ? -10.541 -12.323 16.201 1.00 38.82 342 GLY A O 1
ATOM 699 N N . ALA A 1 90 ? -11.923 -11.253 17.618 1.00 36.82 343 ALA A N 1
ATOM 700 C CA . ALA A 1 90 ? -11.450 -11.972 18.794 1.00 36.00 343 ALA A CA 1
ATOM 701 C C . ALA A 1 90 ? -11.618 -13.477 18.613 1.00 37.01 343 ALA A C 1
ATOM 702 O O . ALA A 1 90 ? -10.721 -14.254 18.940 1.00 37.84 343 ALA A O 1
ATOM 704 N N . ASP A 1 91 ? -12.771 -13.881 18.091 1.00 38.38 344 ASP A N 1
ATOM 705 C CA . ASP A 1 91 ? -13.042 -15.291 17.839 1.00 40.67 344 ASP A CA 1
ATOM 706 C C . ASP A 1 91 ? -12.019 -15.879 16.876 1.00 40.86 344 ASP A C 1
ATOM 707 O O . ASP A 1 91 ? -11.491 -16.968 17.104 1.00 42.48 344 ASP A O 1
ATOM 712 N N . ALA A 1 92 ? -11.744 -15.153 15.797 1.00 39.73 345 ALA A N 1
ATOM 713 C CA . ALA A 1 92 ? -10.767 -15.592 14.807 1.00 37.54 345 ALA A CA 1
ATOM 714 C C . ALA A 1 92 ? -9.414 -15.849 15.459 1.00 37.34 345 ALA A C 1
ATOM 715 O O . ALA A 1 92 ? -8.748 -16.839 15.158 1.00 37.00 345 ALA A O 1
ATOM 717 N N . LEU A 1 93 ? -9.014 -14.951 16.354 1.00 37.91 346 LEU A N 1
ATOM 718 C CA . LEU A 1 93 ? -7.759 -15.103 17.082 1.00 38.06 346 LEU A CA 1
ATOM 719 C C . LEU A 1 93 ? -7.850 -16.267 18.062 1.00 37.86 346 LEU A C 1
ATOM 720 O O . LEU A 1 93 ? -6.865 -16.959 18.316 1.00 39.61 346 LEU A O 1
ATOM 725 N N . ARG A 1 94 ? -9.044 -16.473 18.608 1.00 37.67 347 ARG A N 1
ATOM 726 C CA . ARG A 1 94 ? -9.291 -17.551 19.556 1.00 38.86 347 ARG A CA 1
ATOM 727 C C . ARG A 1 94 ? -9.109 -18.910 18.888 1.00 39.61 347 ARG A C 1
ATOM 728 O O . ARG A 1 94 ? -8.462 -19.804 19.436 1.00 40.18 347 ARG A O 1
ATOM 736 N N . ILE A 1 95 ? -9.688 -19.057 17.701 1.00 38.67 348 ILE A N 1
ATOM 737 C CA . ILE A 1 95 ? -9.591 -20.302 16.947 1.00 38.47 348 ILE A CA 1
ATOM 738 C C . ILE A 1 95 ? -8.151 -20.575 16.526 1.00 39.36 348 ILE A C 1
ATOM 739 O O . ILE A 1 95 ? -7.691 -21.716 16.559 1.00 39.45 348 ILE A O 1
ATOM 744 N N . ALA A 1 96 ? -7.444 -19.519 16.133 1.00 39.18 349 ALA A N 1
ATOM 745 C CA . ALA A 1 96 ? -6.043 -19.636 15.749 1.00 39.92 349 ALA A CA 1
ATOM 746 C C . ALA A 1 96 ? -5.199 -20.107 16.928 1.00 40.74 349 ALA A C 1
ATOM 747 O O . ALA A 1 96 ? -4.347 -20.984 16.783 1.00 41.11 349 ALA A O 1
ATOM 749 N N . ASP A 1 97 ? -5.439 -19.517 18.096 1.00 40.51 350 ASP A N 1
ATOM 750 C CA . ASP A 1 97 ? -4.749 -19.927 19.312 1.00 39.79 350 ASP A CA 1
ATOM 751 C C . ASP A 1 97 ? -4.935 -21.421 19.545 1.00 39.41 350 ASP A C 1
ATOM 752 O O . ASP A 1 97 ? -3.992 -22.129 19.895 1.00 39.28 350 ASP A O 1
ATOM 757 N N . ASN A 1 98 ? -6.162 -21.892 19.346 1.00 39.15 351 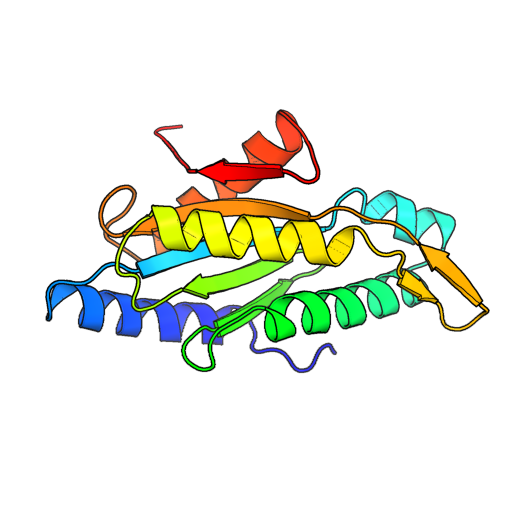ASN A N 1
ATOM 758 C CA . ASN A 1 98 ? -6.487 -23.300 19.536 1.00 37.89 351 ASN A CA 1
ATOM 759 C C . ASN A 1 98 ? -5.779 -24.198 18.527 1.00 36.62 351 ASN A C 1
ATOM 760 O O . ASN A 1 98 ? -5.307 -25.282 18.871 1.00 36.39 351 ASN A O 1
ATOM 765 N N . ILE A 1 99 ? -5.711 -23.742 17.281 1.00 34.92 352 ILE A N 1
ATOM 766 C CA . ILE A 1 99 ? -5.047 -24.497 16.226 1.00 33.72 352 ILE A CA 1
ATOM 767 C C . ILE A 1 99 ? -3.560 -24.661 16.523 1.00 35.43 352 ILE A C 1
ATOM 768 O O . ILE A 1 99 ? -2.996 -25.740 16.342 1.00 36.55 352 ILE A O 1
ATOM 773 N N . ILE A 1 100 ? -2.930 -23.584 16.981 1.00 34.81 353 ILE A N 1
ATOM 774 C CA . ILE A 1 100 ? -1.510 -23.608 17.307 1.00 34.25 353 ILE A CA 1
ATOM 775 C C . ILE A 1 100 ? -1.244 -24.428 18.565 1.00 35.15 353 ILE A C 1
ATOM 776 O O . ILE A 1 100 ? -0.164 -24.994 18.731 1.00 36.39 353 ILE A O 1
ATOM 781 N N . ALA A 1 101 ? -2.237 -24.490 19.445 1.00 35.33 354 ALA A N 1
ATOM 782 C CA . ALA A 1 101 ? -2.107 -25.224 20.698 1.00 36.79 354 ALA A CA 1
ATOM 783 C C . ALA A 1 101 ? -2.270 -26.727 20.490 1.00 39.48 354 ALA A C 1
ATOM 784 O O . ALA A 1 101 ? -1.801 -27.528 21.298 1.00 41.28 354 ALA A O 1
ATOM 786 N N . SER A 1 102 ? -2.937 -27.104 19.404 1.00 41.83 355 SER A N 1
ATOM 787 C CA . SER A 1 102 ? -3.150 -28.513 19.093 1.00 44.49 355 SER A CA 1
ATOM 788 C C . SER A 1 102 ? -1.897 -29.135 18.485 1.00 48.35 355 SER A C 1
ATOM 789 O O . SER A 1 102 ? -1.749 -30.357 18.458 1.00 50.18 355 SER A O 1
ATOM 792 N N . MET A 1 103 ? -0.997 -28.286 17.998 1.00 51.32 356 MET A N 1
ATOM 793 C CA . MET A 1 103 ? 0.245 -28.748 17.390 1.00 53.89 356 MET A CA 1
ATOM 794 C C . MET A 1 103 ? 1.335 -28.949 18.435 1.00 56.95 356 MET A C 1
ATOM 795 O O . MET A 1 103 ? 2.395 -29.504 18.143 1.00 58.36 356 MET A O 1
ATOM 800 N N . GLN A 1 104 ? 1.068 -28.495 19.655 1.00 60.34 357 GLN A N 1
ATOM 801 C CA . GLN A 1 104 ? 2.039 -28.597 20.736 1.00 62.60 357 GLN A CA 1
ATOM 802 C C . GLN A 1 104 ? 2.334 -30.055 21.076 1.00 61.32 357 GLN A C 1
ATOM 803 O O . GLN A 1 104 ? 3.387 -30.373 21.629 1.00 62.33 357 GLN A O 1
ATOM 809 N N . ALA A 1 105 ? 1.399 -30.939 20.740 1.00 60.40 358 ALA A N 1
ATOM 810 C CA . ALA A 1 105 ? 1.585 -32.369 20.952 1.00 57.81 358 ALA A CA 1
ATOM 811 C C . ALA A 1 105 ? 2.315 -32.992 19.767 1.00 57.94 358 ALA A C 1
ATOM 812 O O . ALA A 1 105 ? 1.923 -32.793 18.617 1.00 59.84 358 ALA A O 1
ATOM 814 N N . PRO A 1 106 ? 3.386 -33.750 20.048 1.00 57.55 359 PRO A N 1
ATOM 815 C CA . PRO A 1 106 ? 4.226 -34.372 19.025 1.00 55.61 359 PRO A CA 1
ATOM 816 C C . PRO A 1 106 ? 3.431 -35.242 18.054 1.00 53.15 359 PRO A C 1
ATOM 817 O O . PRO A 1 106 ? 2.398 -35.800 18.423 1.00 52.05 359 PRO A O 1
ATOM 821 N N . ILE A 1 107 ? 3.922 -35.352 16.823 1.00 49.90 360 ILE A N 1
ATOM 822 C CA . ILE A 1 107 ? 3.284 -36.186 15.809 1.00 48.82 360 ILE A CA 1
ATOM 823 C C . ILE A 1 107 ? 3.993 -37.530 15.675 1.00 49.08 360 ILE A C 1
ATOM 824 O O . ILE A 1 107 ? 5.171 -37.590 15.322 1.00 48.14 360 ILE A O 1
ATOM 829 N N . ARG A 1 108 ? 3.266 -38.605 15.958 1.00 50.33 361 ARG A N 1
ATOM 830 C CA . ARG A 1 108 ? 3.817 -39.951 15.879 1.00 51.60 361 ARG A CA 1
ATOM 831 C C . ARG A 1 108 ? 3.854 -40.430 14.433 1.00 53.32 361 ARG A C 1
ATOM 832 O O . ARG A 1 108 ? 2.816 -40.537 13.781 1.00 57.08 361 ARG A O 1
ATOM 840 N N . LEU A 1 109 ? 5.052 -40.715 13.932 1.00 52.87 362 LEU A N 1
ATOM 841 C CA . LEU A 1 109 ? 5.205 -41.206 12.566 1.00 51.10 362 LEU A CA 1
ATOM 842 C C . LEU A 1 109 ? 4.840 -42.684 12.465 1.00 50.26 362 LEU A C 1
ATOM 843 O O . LEU A 1 109 ? 4.479 -43.312 13.460 1.00 48.99 362 LEU A O 1
ATOM 848 N N . SER A 1 110 ? 4.939 -43.233 11.259 1.00 50.47 363 SER A N 1
ATOM 849 C CA . SER A 1 110 ? 4.528 -44.611 11.007 1.00 51.58 363 SER A CA 1
ATOM 850 C C . SER A 1 110 ? 5.484 -45.636 11.612 1.00 52.78 363 SER A C 1
ATOM 851 O O . SER A 1 110 ? 5.121 -46.799 11.791 1.00 51.00 363 SER A O 1
ATOM 854 N N . ASP A 1 111 ? 6.703 -45.206 11.924 1.00 55.95 364 ASP A N 1
ATOM 855 C CA . ASP A 1 111 ? 7.718 -46.119 12.443 1.00 58.18 364 ASP A CA 1
ATOM 856 C C . ASP A 1 111 ? 8.076 -45.834 13.899 1.00 59.55 364 ASP A C 1
ATOM 857 O O . ASP A 1 111 ? 9.131 -46.249 14.379 1.00 62.92 364 ASP A O 1
ATOM 862 N N . GLY A 1 112 ? 7.194 -45.126 14.598 1.00 60.31 365 GLY A N 1
ATOM 863 C CA . GLY A 1 112 ? 7.397 -44.839 16.013 1.00 59.04 365 GLY A CA 1
ATOM 864 C C . GLY A 1 112 ? 8.107 -43.525 16.275 1.00 59.55 365 GLY A C 1
ATOM 865 O O . GLY A 1 112 ? 8.056 -42.994 17.384 1.00 60.92 365 GLY A O 1
ATOM 866 N N . SER A 1 113 ? 8.774 -42.998 15.253 1.00 57.37 366 SER A N 1
ATOM 867 C CA . SER A 1 113 ? 9.486 -41.732 15.384 1.00 56.17 366 SER A CA 1
ATOM 868 C C . SER A 1 113 ? 8.513 -40.578 15.606 1.00 55.71 366 SER A C 1
ATOM 869 O O . SER A 1 113 ? 7.419 -40.559 15.043 1.00 56.19 366 SER A O 1
ATOM 872 N N . THR A 1 114 ? 8.917 -39.619 16.433 1.00 53.87 367 THR A N 1
ATOM 873 C CA . THR A 1 114 ? 8.076 -38.467 16.735 1.00 52.94 367 THR A CA 1
ATOM 874 C C . THR A 1 114 ? 8.588 -37.212 16.036 1.00 50.63 367 THR A C 1
ATOM 875 O O . THR A 1 114 ? 9.792 -37.047 15.839 1.00 48.13 367 THR A O 1
ATOM 879 N N . VAL A 1 115 ? 7.666 -36.331 15.663 1.00 49.49 368 VAL A N 1
ATOM 880 C CA . VAL A 1 115 ? 8.025 -35.082 15.004 1.00 50.69 368 VAL A CA 1
ATOM 881 C C . VAL A 1 115 ? 7.211 -33.916 15.555 1.00 50.41 368 VAL A C 1
ATOM 882 O O . VAL A 1 115 ? 5.989 -33.879 15.416 1.00 50.53 368 VAL A O 1
ATOM 886 N N . SER A 1 116 ? 7.898 -32.968 16.184 1.00 49.17 369 SER A N 1
ATOM 887 C CA . SER A 1 116 ? 7.244 -31.793 16.743 1.00 52.35 369 SER A CA 1
ATOM 888 C C . SER A 1 116 ? 7.363 -30.605 15.796 1.00 53.15 369 SER A C 1
ATOM 889 O O . SER A 1 116 ? 8.465 -30.216 15.409 1.00 53.22 369 SER A O 1
ATOM 892 N N . THR A 1 117 ? 6.223 -30.033 15.425 1.00 53.57 370 THR A N 1
ATOM 893 C CA . THR A 1 117 ? 6.202 -28.897 14.512 1.00 55.20 370 THR A CA 1
ATOM 894 C C . THR A 1 117 ? 5.283 -27.793 15.021 1.00 54.17 370 THR A C 1
ATOM 895 O O . THR A 1 117 ? 4.468 -28.011 15.916 1.00 53.66 370 THR A O 1
ATOM 899 N N . SER A 1 118 ? 5.423 -26.606 14.442 1.00 52.77 371 SER A N 1
ATOM 900 C CA . SER A 1 118 ? 4.594 -25.469 14.817 1.00 50.02 371 SER A CA 1
ATOM 901 C C . SER A 1 118 ? 3.796 -24.974 13.619 1.00 47.95 371 SER A C 1
ATOM 902 O O . SER A 1 118 ? 4.144 -25.253 12.471 1.00 47.42 371 SER A O 1
ATOM 905 N N . LEU A 1 119 ? 2.722 -24.241 13.891 1.00 45.03 372 LEU A N 1
ATOM 906 C CA . LEU A 1 119 ? 1.898 -23.678 12.830 1.00 43.59 372 LEU A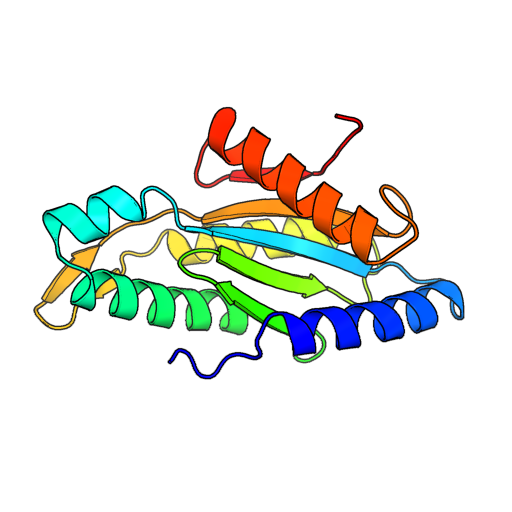 CA 1
ATOM 907 C C . LEU A 1 119 ? 1.947 -22.155 12.837 1.00 43.69 372 LEU A C 1
ATOM 908 O O . LEU A 1 119 ? 1.662 -21.518 13.851 1.00 45.08 372 LEU A O 1
ATOM 913 N N . THR A 1 120 ? 2.317 -21.578 11.699 1.00 39.80 373 THR A N 1
ATOM 914 C CA . THR A 1 120 ? 2.315 -20.132 11.539 1.00 36.68 373 THR A CA 1
ATOM 915 C C . THR A 1 120 ? 1.049 -19.707 10.807 1.00 35.84 373 THR A C 1
ATOM 916 O O . THR A 1 120 ? 0.774 -20.180 9.705 1.00 36.72 373 THR A O 1
ATOM 920 N N . ILE A 1 121 ? 0.280 -18.816 11.424 1.00 34.11 374 ILE A N 1
ATOM 921 C CA . ILE A 1 121 ? -1.010 -18.420 10.871 1.00 32.21 374 ILE A CA 1
ATOM 922 C C . ILE A 1 121 ? -1.103 -16.922 10.600 1.00 32.17 374 ILE A C 1
ATOM 923 O O . ILE A 1 121 ? -0.714 -16.103 11.432 1.00 32.83 374 ILE A O 1
ATOM 928 N N . GLY A 1 122 ? -1.624 -16.577 9.427 1.00 33.00 375 GLY A N 1
ATOM 929 C CA . GLY A 1 122 ? -1.871 -15.185 9.065 1.00 33.66 375 GLY A CA 1
ATOM 930 C C . GLY A 1 122 ? -3.360 -14.936 8.924 1.00 33.56 375 GLY A C 1
ATOM 931 O O . GLY A 1 122 ? -4.020 -15.534 8.073 1.00 35.12 375 GLY A O 1
ATOM 932 N N . ILE A 1 123 ? -3.892 -14.050 9.759 1.00 32.91 376 ILE A N 1
ATOM 933 C CA . ILE A 1 123 ? -5.334 -13.836 9.826 1.00 33.26 376 ILE A CA 1
ATOM 934 C C . ILE A 1 123 ? -5.782 -12.556 9.126 1.00 34.17 376 ILE A C 1
ATOM 935 O O . ILE A 1 123 ? -5.360 -11.457 9.486 1.00 34.19 376 ILE A O 1
ATOM 940 N N . ALA A 1 124 ? -6.644 -12.711 8.125 1.00 35.44 377 ALA A N 1
ATOM 941 C CA . ALA A 1 124 ? -7.228 -11.575 7.420 1.00 36.78 377 ALA A CA 1
ATOM 942 C C . ALA A 1 124 ? -8.718 -11.486 7.728 1.00 37.83 377 ALA A C 1
ATOM 943 O O . ALA A 1 124 ? -9.416 -12.500 7.745 1.00 39.46 377 ALA A O 1
ATOM 945 N N . LEU A 1 125 ? -9.204 -10.273 7.967 1.00 38.50 378 LEU A N 1
ATOM 946 C CA . LEU A 1 125 ? -10.583 -10.082 8.406 1.00 40.49 378 LEU A CA 1
ATOM 947 C C . LEU A 1 125 ? -11.429 -9.290 7.417 1.00 40.98 378 LEU A C 1
ATOM 948 O O . LEU A 1 125 ? -10.926 -8.426 6.699 1.00 40.79 378 LEU A O 1
ATOM 953 N N . TYR A 1 126 ? -12.723 -9.593 7.391 1.00 43.37 379 TYR A N 1
ATOM 954 C CA . TYR A 1 126 ? -13.679 -8.802 6.632 1.00 45.29 379 TYR A CA 1
ATOM 955 C C . TYR A 1 126 ? -14.692 -8.158 7.573 1.00 46.78 379 TYR A C 1
ATOM 956 O O . TYR A 1 126 ? -15.171 -8.798 8.509 1.00 48.90 379 TYR A O 1
ATOM 965 N N . PRO A 1 127 ? -15.027 -6.886 7.316 1.00 47.12 380 PRO A N 1
ATOM 966 C CA . PRO A 1 127 ? -14.502 -6.147 6.182 1.00 47.23 380 PRO A CA 1
ATOM 967 C C . PRO A 1 127 ? -13.345 -5.230 6.565 1.00 48.58 380 PRO A C 1
ATOM 968 O O . PRO A 1 127 ? -12.958 -4.367 5.777 1.00 50.72 380 PRO A O 1
ATOM 972 N N . GLU A 1 128 ? -12.797 -5.417 7.761 1.00 50.26 381 GLU A N 1
ATOM 973 C CA . GLU A 1 128 ? -11.737 -4.544 8.260 1.00 51.31 381 GLU A CA 1
ATOM 974 C C . GLU A 1 128 ? -10.556 -4.424 7.298 1.00 51.45 381 GLU A C 1
ATOM 975 O O . GLU A 1 128 ? -10.208 -3.324 6.868 1.00 53.00 381 GLU A O 1
ATOM 981 N N . HIS A 1 129 ? -9.942 -5.555 6.963 1.00 49.83 382 HIS A N 1
ATOM 982 C CA . HIS A 1 129 ? -8.750 -5.548 6.120 1.00 47.47 382 HIS A CA 1
ATOM 983 C C . HIS A 1 129 ? -9.073 -5.424 4.659 1.00 47.83 382 HIS A C 1
ATOM 984 O O . HIS A 1 129 ? -8.602 -4.506 3.988 1.00 48.44 382 HIS A O 1
ATOM 991 N N . ALA A 1 130 ? -9.878 -6.350 4.149 1.00 49.00 383 ALA A N 1
ATOM 992 C CA . ALA A 1 130 ? -10.197 -6.378 2.726 1.00 51.04 383 ALA A CA 1
ATOM 993 C C . ALA A 1 130 ? -11.685 -6.588 2.469 1.00 52.89 383 ALA A C 1
ATOM 994 O O . ALA A 1 130 ? -12.386 -7.201 3.274 1.00 50.84 383 ALA A O 1
ATOM 996 N N . ASP A 1 131 ? -12.155 -6.080 1.335 1.00 58.07 384 ASP A N 1
ATOM 997 C CA . ASP A 1 131 ? -13.568 -6.157 0.983 1.00 61.34 384 ASP A CA 1
ATOM 998 C C . ASP A 1 131 ? -13.862 -7.260 -0.033 1.00 59.34 384 ASP A C 1
ATOM 999 O O . ASP A 1 131 ? -15.022 -7.593 -0.275 1.00 60.17 384 ASP A O 1
ATOM 1004 N N . THR A 1 132 ? -12.813 -7.826 -0.623 1.00 57.86 385 THR A N 1
ATOM 1005 C CA . THR A 1 132 ? -12.985 -8.861 -1.640 1.00 55.56 385 THR A CA 1
ATOM 1006 C C . THR A 1 132 ? -12.115 -10.090 -1.381 1.00 54.51 385 THR A C 1
ATOM 1007 O O . THR A 1 132 ? -11.142 -10.022 -0.631 1.00 56.80 385 THR A O 1
ATOM 1011 N N . PRO A 1 133 ? -12.471 -11.221 -2.011 1.00 51.77 386 PRO A N 1
ATOM 1012 C CA . PRO A 1 133 ? -11.773 -12.496 -1.859 1.00 49.24 386 PRO A CA 1
ATOM 1013 C C . PRO A 1 133 ? -10.276 -12.375 -2.130 1.00 48.84 386 PRO A C 1
ATOM 1014 O O . PRO A 1 133 ? -9.462 -12.724 -1.275 1.00 49.03 386 PRO A O 1
ATOM 1018 N N . ALA A 1 134 ? -9.924 -11.886 -3.314 1.00 47.65 387 ALA A N 1
ATOM 1019 C CA . ALA A 1 134 ? -8.525 -11.746 -3.703 1.00 47.13 387 ALA A CA 1
ATOM 1020 C C . ALA A 1 134 ? -7.701 -11.064 -2.614 1.00 45.91 387 ALA A C 1
ATOM 1021 O O . ALA A 1 134 ? -6.775 -11.657 -2.059 1.00 46.80 387 ALA A O 1
ATOM 1023 N N . ALA A 1 135 ? -8.045 -9.817 -2.312 1.00 43.58 388 ALA A N 1
ATOM 1024 C CA . ALA A 1 135 ? -7.312 -9.034 -1.323 1.00 44.48 388 ALA A CA 1
ATOM 1025 C C . ALA A 1 135 ? -7.280 -9.720 0.038 1.00 45.00 388 ALA A C 1
ATOM 1026 O O . ALA A 1 135 ? -6.242 -9.760 0.698 1.00 44.75 388 ALA A O 1
ATOM 1028 N N . LEU A 1 136 ? -8.423 -10.257 0.453 1.00 45.66 389 LEU A N 1
ATOM 1029 C CA . LEU A 1 136 ? -8.528 -10.927 1.744 1.00 45.38 389 LEU A CA 1
ATOM 1030 C C . LEU A 1 136 ? -7.577 -12.118 1.813 1.00 45.09 389 LEU A C 1
ATOM 1031 O O . LEU A 1 136 ? -7.029 -12.427 2.870 1.00 45.71 389 LEU A O 1
ATOM 1036 N N . LEU A 1 137 ? -7.385 -12.781 0.677 1.00 45.05 390 LEU A N 1
ATOM 1037 C CA . LEU A 1 137 ? -6.450 -13.894 0.590 1.00 44.39 390 LEU A CA 1
ATOM 1038 C C . LEU A 1 137 ? -5.016 -13.377 0.613 1.00 44.86 390 LEU A C 1
ATOM 1039 O O . LEU A 1 137 ? -4.161 -13.913 1.319 1.00 43.13 390 LEU A O 1
ATOM 1044 N N . HIS A 1 138 ? -4.763 -12.329 -0.165 1.00 44.93 391 HIS A N 1
ATOM 1045 C CA . HIS A 1 138 ? -3.441 -11.718 -0.234 1.00 44.95 391 HIS A CA 1
ATOM 1046 C C . HIS A 1 138 ? -3.016 -11.187 1.103 1.00 43.14 391 HIS A C 1
ATOM 1047 O O . HIS A 1 138 ? -1.844 -11.273 1.471 1.00 42.42 391 HIS A O 1
ATOM 1054 N N . ASP A 1 139 ? -3.969 -10.632 1.846 1.00 40.05 392 ASP A N 1
ATOM 1055 C CA . ASP A 1 139 ? -3.689 -10.097 3.173 1.00 38.72 392 ASP A CA 1
ATOM 1056 C C . ASP A 1 139 ? -3.322 -11.209 4.150 1.00 37.57 392 ASP A C 1
ATOM 1057 O O . ASP A 1 139 ? -2.369 -11.081 4.918 1.00 38.55 392 ASP A O 1
ATOM 1062 N N . ALA A 1 140 ? -4.083 -12.298 4.118 1.00 35.76 393 ALA A N 1
ATOM 1063 C CA . ALA A 1 140 ? -3.806 -13.445 4.972 1.00 36.32 393 ALA A CA 1
ATOM 1064 C C . ALA A 1 140 ? -2.471 -14.072 4.592 1.00 37.22 393 ALA A C 1
ATOM 1065 O O . ALA A 1 140 ? -1.785 -14.659 5.428 1.00 36.29 393 ALA A O 1
ATOM 1067 N N . ASP A 1 141 ? -2.111 -13.937 3.320 1.00 38.86 394 ASP A N 1
ATOM 1068 C CA . ASP A 1 141 ? -0.860 -14.478 2.807 1.00 39.07 394 ASP A CA 1
ATOM 1069 C C . ASP A 1 141 ? 0.328 -13.677 3.331 1.00 39.73 394 ASP A C 1
ATOM 1070 O O . ASP A 1 141 ? 1.300 -14.243 3.831 1.00 39.13 394 ASP A O 1
ATOM 1075 N N . MET A 1 142 ? 0.240 -12.355 3.218 1.00 41.39 395 MET A N 1
ATOM 1076 C CA . MET A 1 142 ? 1.321 -11.477 3.650 1.00 43.20 395 MET A CA 1
ATOM 1077 C C . MET A 1 142 ? 1.491 -11.492 5.166 1.00 42.45 395 MET A C 1
ATOM 1078 O O . MET A 1 142 ? 2.612 -11.527 5.672 1.00 42.14 395 MET A O 1
ATOM 1083 N N . ALA A 1 143 ? 0.375 -11.464 5.886 1.00 41.66 396 ALA A N 1
ATOM 1084 C CA . ALA A 1 143 ? 0.411 -11.523 7.341 1.00 41.36 396 ALA A CA 1
ATOM 1085 C C . ALA A 1 143 ? 1.018 -12.843 7.800 1.00 41.79 396 ALA A C 1
ATOM 1086 O O . ALA A 1 143 ? 1.619 -12.925 8.871 1.00 42.48 396 ALA A O 1
ATOM 1088 N N . MET A 1 144 ? 0.856 -13.875 6.977 1.00 42.63 397 MET A N 1
ATOM 1089 C CA . MET A 1 144 ? 1.389 -15.195 7.289 1.00 43.71 397 MET A CA 1
ATOM 1090 C C . MET A 1 144 ? 2.879 -15.271 6.966 1.00 43.49 397 MET A C 1
ATOM 1091 O O . MET A 1 144 ? 3.598 -16.116 7.500 1.00 43.13 397 MET A O 1
ATOM 1096 N N . TYR A 1 145 ? 3.336 -14.380 6.092 1.00 43.29 398 TYR A N 1
ATOM 1097 C CA . TYR A 1 145 ? 4.753 -14.289 5.758 1.00 41.22 398 TYR A CA 1
ATOM 1098 C C . TYR A 1 145 ? 5.521 -13.558 6.854 1.00 40.70 398 TYR A C 1
ATOM 1099 O O . TYR A 1 145 ? 6.560 -14.028 7.316 1.00 42.46 398 TYR A O 1
ATOM 1108 N N . ILE A 1 146 ? 5.002 -12.406 7.267 1.00 39.88 399 ILE A N 1
ATOM 1109 C CA . ILE A 1 146 ? 5.635 -11.617 8.317 1.00 39.92 399 ILE A CA 1
ATOM 1110 C C . ILE A 1 146 ? 5.748 -12.415 9.612 1.00 40.74 399 ILE A C 1
ATOM 1111 O O . ILE A 1 146 ? 6.754 -12.334 10.317 1.00 40.92 399 ILE A O 1
ATOM 1116 N N . ALA A 1 147 ? 4.709 -13.184 9.921 1.00 42.37 400 ALA A N 1
ATOM 1117 C CA . ALA A 1 147 ? 4.714 -14.030 11.108 1.00 44.98 400 ALA A CA 1
ATOM 1118 C C . ALA A 1 147 ? 5.869 -15.020 11.037 1.00 47.90 400 ALA A C 1
ATOM 1119 O O . ALA A 1 147 ? 6.672 -15.119 11.965 1.00 49.27 400 ALA A O 1
ATOM 1121 N N . LYS A 1 148 ? 5.945 -15.753 9.931 1.00 51.43 401 LYS A N 1
ATOM 1122 C CA . LYS A 1 148 ? 7.072 -16.641 9.682 1.00 52.64 401 LYS A CA 1
ATOM 1123 C C . LYS A 1 148 ? 8.375 -15.883 9.890 1.00 54.20 401 LYS A C 1
ATOM 1124 O O . LYS A 1 148 ? 9.356 -16.429 10.396 1.00 56.80 401 LYS A O 1
ATOM 1130 N N . ARG A 1 149 ? 8.366 -14.614 9.497 1.00 54.88 402 ARG A N 1
ATOM 1131 C CA . ARG A 1 149 ? 9.538 -13.757 9.596 1.00 57.18 402 ARG A CA 1
ATOM 1132 C C . ARG A 1 149 ? 9.800 -13.351 11.046 1.00 59.01 402 ARG A C 1
ATOM 1133 O O . ARG A 1 149 ? 10.890 -13.572 11.574 1.00 57.46 402 ARG A O 1
ATOM 1141 N N . GLN A 1 150 ? 8.793 -12.760 11.684 1.00 60.09 403 GLN A N 1
ATOM 1142 C CA . GLN A 1 150 ? 8.921 -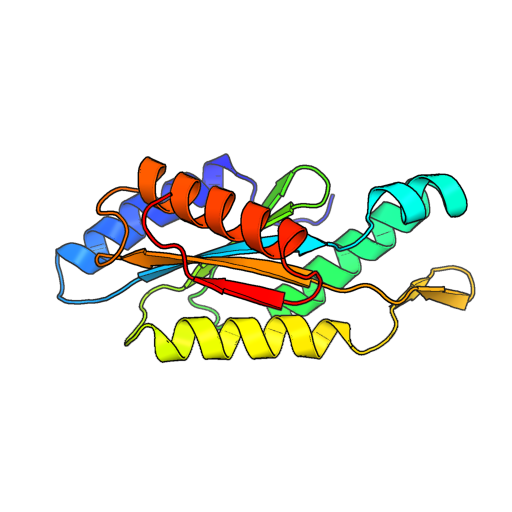12.288 13.062 1.00 61.25 403 GLN A CA 1
ATOM 1143 C C . GLN A 1 150 ? 9.122 -13.435 14.044 1.00 62.36 403 GLN A C 1
ATOM 1144 O O . GLN A 1 150 ? 10.039 -13.414 14.865 1.00 62.67 403 GLN A O 1
ATOM 1150 N N . ALA A 1 151 ? 8.246 -14.428 13.957 1.00 63.70 404 ALA A N 1
ATOM 1151 C CA . ALA A 1 151 ? 8.320 -15.600 14.813 1.00 64.67 404 ALA A CA 1
ATOM 1152 C C . ALA A 1 151 ? 7.533 -16.727 14.164 1.00 64.83 404 ALA A C 1
ATOM 1153 O O . ALA A 1 151 ? 6.612 -16.482 13.385 1.00 67.58 404 ALA A O 1
ATOM 1155 N N . ARG A 1 152 ? 7.900 -17.963 14.479 1.00 63.15 405 ARG A N 1
ATOM 1156 C CA . ARG A 1 152 ? 7.195 -19.116 13.935 1.00 62.89 405 ARG A CA 1
ATOM 1157 C C . ARG A 1 152 ? 6.449 -19.873 15.027 1.00 61.06 405 ARG A C 1
ATOM 1158 O O . ARG A 1 152 ? 6.872 -19.894 16.183 1.00 63.72 405 ARG A O 1
ATOM 1166 N N . GLY A 1 153 ? 5.333 -20.487 14.652 1.00 57.45 406 GLY A N 1
ATOM 1167 C CA . GLY A 1 153 ? 4.433 -21.087 15.626 1.00 54.02 406 GLY A CA 1
ATOM 1168 C C . GLY A 1 153 ? 3.572 -19.999 16.234 1.00 52.97 406 GLY A C 1
ATOM 1169 O O . GLY A 1 153 ? 3.055 -20.143 17.342 1.00 53.49 406 GLY A O 1
ATOM 1170 N N . SER A 1 154 ? 3.425 -18.902 15.498 1.00 50.62 407 SER A N 1
ATOM 1171 C CA . SER A 1 154 ? 2.650 -17.761 15.959 1.00 48.65 407 SER A CA 1
ATOM 1172 C C . SER A 1 154 ? 1.573 -17.382 14.951 1.00 47.52 407 SER A C 1
ATOM 1173 O O . SER A 1 154 ? 1.659 -17.726 13.772 1.00 47.02 407 SER A O 1
ATOM 1176 N N . ARG A 1 155 ? 0.558 -16.674 15.429 1.00 47.38 408 ARG A N 1
ATOM 1177 C CA . ARG A 1 155 ? -0.493 -16.147 14.572 1.00 46.78 408 ARG A CA 1
ATOM 1178 C C . ARG A 1 155 ? -0.301 -14.644 14.426 1.00 45.99 408 ARG A C 1
ATOM 1179 O O . ARG A 1 155 ? 0.253 -13.994 15.313 1.00 45.79 408 ARG A O 1
ATOM 1187 N N . ARG A 1 156 ? -0.764 -14.091 13.311 1.00 46.15 409 ARG A N 1
ATOM 1188 C CA . ARG A 1 156 ? -0.535 -12.683 13.015 1.00 49.24 409 ARG A CA 1
ATOM 1189 C C . ARG A 1 156 ? -1.691 -12.071 12.233 1.00 48.16 409 ARG A C 1
ATOM 1190 O O . ARG A 1 156 ? -2.092 -12.590 11.191 1.00 50.16 409 ARG A O 1
ATOM 1198 N N . LEU A 1 157 ? -2.226 -10.967 12.744 1.00 48.13 410 LEU A N 1
ATOM 1199 C CA . LEU A 1 157 ? -3.296 -10.252 12.061 1.00 49.05 410 LEU A CA 1
ATOM 1200 C C . LEU A 1 157 ? -2.730 -9.236 11.083 1.00 51.13 410 LEU A C 1
ATOM 1201 O O . LEU A 1 157 ? -1.919 -8.386 11.451 1.00 52.25 410 LEU A O 1
ATOM 1206 N N . ALA A 1 158 ? -3.167 -9.328 9.834 1.00 51.78 411 ALA A N 1
ATOM 1207 C CA . ALA A 1 158 ? -2.709 -8.414 8.805 1.00 53.82 411 ALA A CA 1
ATOM 1208 C C . ALA A 1 158 ? -2.906 -6.961 9.220 1.00 57.09 411 ALA A C 1
ATOM 1209 O O . ALA A 1 158 ? -3.791 -6.634 10.012 1.00 56.06 411 ALA A O 1
ATOM 1211 N N . GLU A 1 159 ? -2.049 -6.103 8.684 1.00 63.84 412 GLU A N 1
ATOM 1212 C CA . GLU A 1 159 ? -2.236 -4.664 8.726 1.00 69.88 412 GLU A CA 1
ATOM 1213 C C . GLU A 1 159 ? -1.441 -4.130 7.545 1.00 73.64 412 GLU A C 1
ATOM 1214 O O . GLU A 1 159 ? -0.569 -4.823 7.020 1.00 75.54 412 GLU A O 1
ATOM 1220 N N . LEU A 1 160 ? -1.742 -2.911 7.117 1.00 77.39 413 LEU A N 1
ATOM 1221 C CA . LEU A 1 160 ? -1.150 -2.372 5.895 1.00 79.13 413 LEU A CA 1
ATOM 1222 C C . LEU A 1 160 ? 0.325 -2.744 5.728 1.00 79.90 413 LEU A C 1
ATOM 1223 O O . LEU A 1 160 ? 1.152 -2.456 6.595 1.00 77.31 413 LEU A O 1
ATOM 1228 N N . ASN A 1 161 ? 0.644 -3.379 4.603 1.00 79.54 414 ASN A N 1
ATOM 1229 C CA . ASN A 1 161 ? 2.006 -3.823 4.324 1.00 78.07 414 ASN A CA 1
ATOM 1230 C C . ASN A 1 161 ? 2.424 -3.533 2.886 1.00 77.25 414 ASN A C 1
ATOM 1231 O O . ASN A 1 161 ? 2.834 -4.436 2.155 1.00 75.47 414 ASN A O 1
#

Radius of gyration: 15.37 Å; Cα contacts (8 Å, |Δi|>4): 302; chains: 1; bounding box: 42×44×27 Å

InterPro domains:
  IPR000160 GGDEF domain [PF00990] (249-405)
  IPR000160 GGDEF domain [PS50887] (279-415)
  IPR000160 GGDEF domain [SM00267] (238-411)
  IPR000160 GGDEF domain [TIGR00254] (245-408)
  IPR000160 GGDEF domain [cd01949] (250-406)
  IPR003660 HAMP domain [PF00672] (181-232)
  IPR003660 HAMP domain [PS50885] (183-236)
  IPR003660 HAMP domain [SM00304] (183-236)
  IPR029787 Nucleotide cyclase [SSF55073] (254-408)
  IPR033417 Periplasmic sensor domain CHASE8 [PF17152] (45-145)
  IPR043128 Reverse transcriptase/Diguanylate cyclase domain [G3DSA:3.30.70.270] (254-413)
  IPR052163 Diguanylate Cyclase/Regulatory Protein [PTHR46663] (117-427)

GO terms:
  GO:0052621 diguanylate cyclase activity (F, IDA)
  GO:0052621 diguanylate cyclase activity (F, IMP)
  GO:0052621 diguanylate cyclase activity (F, EXP)

CATH classification: 3.30.70.270

B-factor: mean 48.09, std 11.85, range [27.06, 84.65]